Protein AF-A0A7S2CUN4-F1 (afdb_monomer_lite)

Structure (mmCIF, N/CA/C/O backbone):
data_AF-A0A7S2CUN4-F1
#
_entry.id   AF-A0A7S2CUN4-F1
#
loop_
_atom_site.group_PDB
_atom_site.id
_atom_site.type_symbol
_atom_site.label_atom_id
_atom_site.label_alt_id
_atom_site.label_comp_id
_atom_site.label_asym_id
_atom_site.label_entity_id
_atom_site.label_seq_id
_atom_site.pdbx_PDB_ins_code
_atom_site.Cartn_x
_atom_site.Cartn_y
_atom_site.Cartn_z
_atom_site.occupancy
_atom_site.B_iso_or_equiv
_atom_site.auth_seq_id
_atom_site.auth_comp_id
_atom_site.auth_asym_id
_atom_site.auth_atom_id
_atom_site.pdbx_PDB_model_num
ATOM 1 N N . ASP A 1 1 ? 62.205 15.917 14.901 1.00 47.31 1 ASP A N 1
ATOM 2 C CA . ASP A 1 1 ? 62.152 16.635 13.623 1.00 47.31 1 ASP A CA 1
ATOM 3 C C . ASP A 1 1 ? 62.079 15.551 12.558 1.00 47.31 1 ASP A C 1
ATOM 5 O O . ASP A 1 1 ? 63.081 14.899 12.313 1.00 47.31 1 ASP A O 1
ATOM 9 N N . ASP A 1 2 ? 60.916 15.098 12.093 1.00 47.09 2 ASP A N 1
ATOM 10 C CA . ASP A 1 2 ? 59.640 15.798 11.960 1.00 47.09 2 ASP A CA 1
ATOM 11 C C . ASP A 1 2 ? 58.446 14.860 12.174 1.00 47.09 2 ASP A C 1
ATOM 13 O O . ASP A 1 2 ? 58.476 13.672 11.857 1.00 47.09 2 ASP A O 1
ATOM 17 N N . ASN A 1 3 ? 57.424 15.437 12.796 1.00 40.91 3 ASN A N 1
ATOM 18 C CA . ASN A 1 3 ? 56.144 14.864 13.166 1.00 40.91 3 ASN A CA 1
ATOM 19 C C . ASN A 1 3 ? 55.092 15.610 12.340 1.00 40.91 3 ASN A C 1
ATOM 21 O O . ASN A 1 3 ? 54.850 16.780 12.620 1.00 40.91 3 ASN A O 1
ATOM 25 N N . G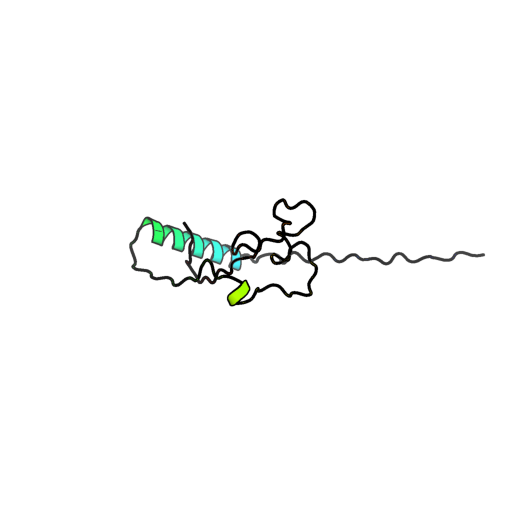LU A 1 4 ? 54.490 14.955 11.355 1.00 51.69 4 GLU A N 1
ATOM 26 C CA . GLU A 1 4 ? 53.300 15.417 10.624 1.00 51.69 4 GLU A CA 1
ATOM 27 C C . GLU A 1 4 ? 52.403 14.170 10.521 1.00 51.69 4 GLU A C 1
ATOM 29 O O . GLU A 1 4 ? 52.785 13.183 9.903 1.00 51.69 4 GLU A O 1
ATOM 34 N N . ALA A 1 5 ? 51.427 13.975 11.413 1.00 48.94 5 ALA A N 1
ATOM 35 C CA . ALA A 1 5 ? 50.110 14.612 11.420 1.00 48.94 5 ALA A CA 1
ATOM 36 C C . ALA A 1 5 ? 49.381 14.397 10.085 1.00 48.94 5 ALA A C 1
ATOM 38 O O . ALA A 1 5 ? 49.377 15.280 9.238 1.00 48.94 5 ALA A O 1
ATOM 39 N N . GLU A 1 6 ? 48.752 13.230 9.928 1.00 49.41 6 GLU A N 1
ATOM 40 C CA . GLU A 1 6 ? 47.612 13.102 9.020 1.00 49.41 6 GLU A CA 1
ATOM 41 C C . GLU A 1 6 ? 46.339 12.939 9.851 1.00 49.41 6 GLU A C 1
ATOM 43 O O . GLU A 1 6 ? 46.271 12.157 10.805 1.00 49.41 6 GLU A O 1
ATOM 48 N N . GLU A 1 7 ? 45.404 13.821 9.524 1.00 44.16 7 GLU A N 1
ATOM 49 C CA . GLU A 1 7 ? 44.160 14.147 10.198 1.00 44.16 7 GLU A CA 1
ATOM 50 C C . GLU A 1 7 ? 43.198 12.955 10.224 1.00 44.16 7 GLU A C 1
ATOM 52 O O . GLU A 1 7 ? 42.984 12.265 9.229 1.00 44.16 7 GLU A O 1
ATOM 57 N N . ASN A 1 8 ? 42.603 12.732 11.398 1.00 42.44 8 ASN A N 1
ATOM 58 C CA . ASN A 1 8 ? 41.360 11.987 11.510 1.00 42.44 8 ASN A CA 1
ATOM 59 C C . ASN A 1 8 ? 40.241 12.969 11.184 1.00 42.44 8 ASN A C 1
ATOM 61 O O . ASN A 1 8 ? 39.988 13.834 12.012 1.00 42.44 8 ASN A O 1
ATOM 65 N N . ASP A 1 9 ? 39.576 12.810 10.049 1.00 46.47 9 ASP A N 1
ATOM 66 C CA . ASP A 1 9 ? 38.289 13.444 9.776 1.00 46.47 9 ASP A CA 1
ATOM 67 C C . ASP A 1 9 ? 37.518 12.544 8.816 1.00 46.47 9 ASP A C 1
ATOM 69 O O . ASP A 1 9 ? 37.760 12.562 7.619 1.00 46.47 9 ASP A O 1
ATOM 73 N N . ASP A 1 10 ? 36.621 11.730 9.366 1.00 39.84 10 ASP A N 1
ATOM 74 C CA . ASP A 1 10 ? 35.418 11.264 8.675 1.00 39.84 10 ASP A CA 1
ATOM 75 C C . ASP A 1 10 ? 34.397 10.898 9.764 1.00 39.84 10 ASP A C 1
ATOM 77 O O . ASP A 1 10 ? 34.204 9.745 10.160 1.00 39.84 10 ASP A O 1
ATOM 81 N N . GLU A 1 11 ? 33.793 11.950 10.325 1.00 43.62 11 GLU A N 1
ATOM 82 C CA . GLU A 1 11 ? 32.539 11.882 11.071 1.00 43.62 11 GLU A CA 1
ATOM 83 C C . GLU A 1 11 ? 31.428 11.416 10.118 1.00 43.62 11 GLU A C 1
ATOM 85 O O . GLU A 1 11 ? 30.733 12.223 9.500 1.00 43.62 11 GLU A O 1
ATOM 90 N N . ASP A 1 12 ? 31.254 10.102 9.977 1.00 41.56 12 ASP A N 1
ATOM 91 C CA . ASP A 1 12 ? 30.129 9.567 9.216 1.00 41.56 12 ASP A CA 1
ATOM 92 C C . ASP A 1 12 ? 28.849 9.714 10.053 1.00 41.56 12 ASP A C 1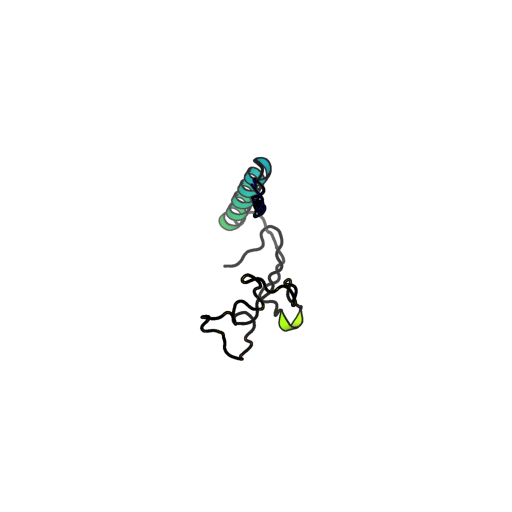
ATOM 94 O O . ASP A 1 12 ? 28.675 9.114 11.123 1.00 41.56 12 ASP A O 1
ATOM 98 N N . GLY A 1 13 ? 27.995 10.624 9.589 1.00 40.12 13 GLY A N 1
ATOM 99 C CA . GLY A 1 13 ? 26.855 11.166 10.306 1.00 40.12 13 GLY A CA 1
ATOM 100 C C . GLY A 1 13 ? 25.919 10.094 10.854 1.00 40.12 13 GLY A C 1
ATOM 101 O O . GLY A 1 13 ? 25.360 9.273 10.125 1.00 40.12 13 GLY A O 1
ATOM 102 N N . GLN A 1 14 ? 25.668 10.175 12.160 1.00 43.28 14 GLN A N 1
ATOM 103 C CA . GLN A 1 14 ? 24.487 9.588 12.779 1.00 43.28 14 GLN A CA 1
ATOM 104 C C . GLN A 1 14 ? 23.248 10.113 12.044 1.00 43.28 14 GLN A C 1
ATOM 106 O O . GLN A 1 14 ? 22.813 11.243 12.263 1.00 43.28 14 GLN A O 1
ATOM 111 N N . GLN A 1 15 ? 22.669 9.294 11.163 1.00 45.81 15 GLN A N 1
ATOM 112 C CA . GLN A 1 15 ? 21.311 9.508 10.681 1.00 45.81 15 GLN A CA 1
ATOM 113 C C . GLN A 1 15 ? 20.403 9.466 11.910 1.00 45.81 15 GLN A C 1
ATOM 115 O O . GLN A 1 15 ? 20.210 8.414 12.522 1.00 45.81 15 GLN A O 1
ATOM 120 N N . GLY A 1 16 ? 19.940 10.642 12.332 1.00 43.78 16 GLY A N 1
ATOM 121 C CA . GLY A 1 16 ? 19.115 10.805 13.516 1.00 43.78 16 GLY A CA 1
ATOM 122 C C . GLY A 1 16 ? 17.853 9.960 13.400 1.00 43.78 16 GLY A C 1
ATOM 123 O O . GLY A 1 16 ? 16.990 10.231 12.570 1.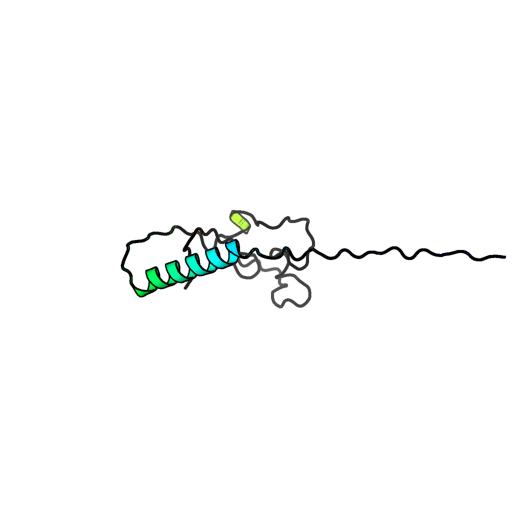00 43.78 16 GLY A O 1
ATOM 124 N N . GLN A 1 17 ? 17.733 8.942 14.249 1.00 54.03 17 GLN A N 1
ATOM 125 C CA . GLN A 1 17 ? 16.431 8.373 14.567 1.00 54.03 17 GLN A CA 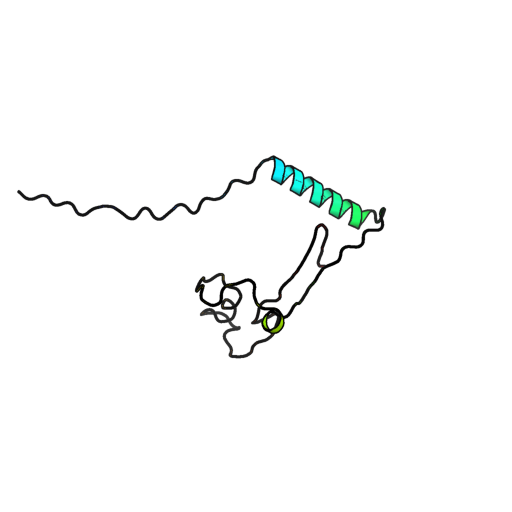1
ATOM 126 C C . GLN A 1 17 ? 15.649 9.452 15.317 1.00 54.03 17 GLN A C 1
ATOM 128 O O . GLN A 1 17 ? 15.891 9.688 16.501 1.00 54.03 17 GLN A O 1
ATOM 133 N N . GLU A 1 18 ? 14.730 10.128 14.630 1.00 64.44 18 GLU A N 1
ATOM 134 C CA . GLU A 1 18 ? 13.734 10.961 15.297 1.00 64.44 18 GLU A CA 1
ATOM 135 C C . GLU A 1 18 ? 12.958 10.084 16.286 1.00 64.44 18 GLU A C 1
ATOM 137 O O . GLU A 1 18 ? 12.354 9.068 15.930 1.00 64.44 18 GLU A O 1
ATOM 142 N N . SER A 1 19 ? 13.036 10.429 17.571 1.00 78.38 19 SER A N 1
ATOM 143 C CA . SER A 1 19 ? 12.339 9.689 18.614 1.00 78.38 19 SER A CA 1
ATOM 144 C C . SER A 1 19 ? 10.857 10.059 18.596 1.00 78.38 19 SER A C 1
ATOM 146 O O . SER A 1 19 ? 10.515 11.196 18.918 1.00 78.38 19 SER A O 1
ATOM 148 N N . VAL A 1 20 ? 9.990 9.097 18.270 1.00 82.06 20 VAL A N 1
ATOM 149 C CA . VAL A 1 20 ? 8.526 9.256 18.332 1.00 82.06 20 VAL A CA 1
ATOM 150 C C . VAL A 1 20 ? 8.106 9.733 19.724 1.00 82.06 20 VAL A C 1
ATOM 152 O O . VAL A 1 20 ? 8.488 9.138 20.743 1.00 82.06 20 VAL A O 1
ATOM 155 N N . THR A 1 21 ? 7.308 10.795 19.771 1.00 92.56 21 THR A N 1
ATOM 156 C CA . THR A 1 21 ? 6.813 11.394 21.011 1.00 92.56 21 THR A CA 1
ATOM 157 C C . THR A 1 21 ? 5.793 10.486 21.706 1.00 92.56 21 THR A C 1
ATOM 159 O O . THR A 1 21 ? 5.190 9.591 21.113 1.00 92.56 21 THR A O 1
ATOM 162 N N . GLN A 1 22 ? 5.577 10.701 23.005 1.00 91.50 22 GLN A N 1
ATOM 163 C CA . GLN A 1 22 ? 4.555 9.953 23.749 1.00 91.50 22 GLN A CA 1
ATOM 164 C C . GLN A 1 22 ? 3.132 10.266 23.260 1.00 91.50 22 GLN A C 1
ATOM 166 O O . GLN A 1 22 ? 2.274 9.389 23.279 1.00 91.50 22 GLN A O 1
ATOM 171 N N . GLU A 1 23 ? 2.887 11.492 22.797 1.00 92.62 23 GLU A N 1
ATOM 172 C CA . GLU A 1 23 ? 1.580 11.919 22.286 1.00 92.62 23 GLU A CA 1
ATOM 173 C C . GLU A 1 23 ? 1.237 11.231 20.958 1.00 92.62 23 GLU A C 1
ATOM 175 O O . GLU A 1 23 ? 0.111 10.769 20.779 1.00 92.62 23 GLU A O 1
ATOM 180 N N . GLU A 1 24 ? 2.214 11.079 20.058 1.00 93.00 24 GLU A N 1
ATOM 181 C CA . GLU A 1 24 ? 2.036 10.358 18.790 1.00 93.00 24 GLU A CA 1
ATOM 182 C C . GLU A 1 24 ? 1.677 8.889 19.017 1.00 93.00 24 GLU A C 1
ATOM 184 O O . GLU A 1 24 ? 0.752 8.383 18.384 1.00 93.00 24 GLU A O 1
ATOM 189 N N . LYS A 1 25 ? 2.328 8.225 19.980 1.00 93.62 25 LYS A N 1
ATOM 190 C CA . LYS A 1 25 ? 1.996 6.837 20.348 1.00 93.62 25 LYS A CA 1
ATOM 191 C C . LYS A 1 25 ? 0.583 6.712 20.906 1.00 93.62 25 LYS A C 1
ATOM 193 O O . LYS A 1 25 ? -0.159 5.812 20.531 1.00 93.62 25 LYS A O 1
ATOM 198 N N . GLN A 1 26 ? 0.182 7.640 21.775 1.00 96.50 26 GLN A N 1
ATOM 199 C CA . GLN A 1 26 ? -1.184 7.662 22.304 1.00 96.50 26 GLN A CA 1
ATOM 200 C C . GLN A 1 26 ? -2.217 7.878 21.193 1.00 96.50 26 GLN A C 1
ATOM 202 O O . GLN A 1 26 ? -3.294 7.277 21.226 1.00 96.50 26 GLN 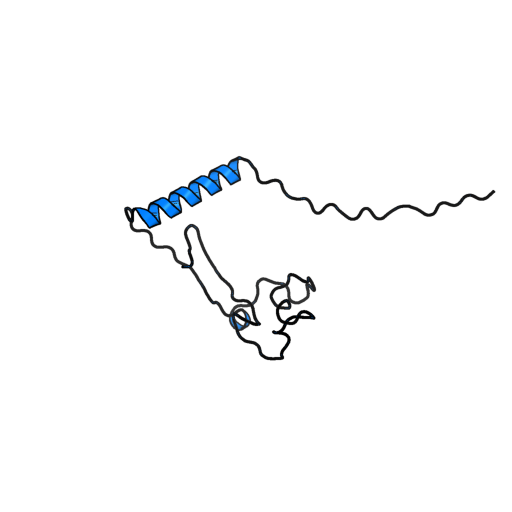A O 1
ATOM 207 N N . MET A 1 27 ? -1.898 8.716 20.204 1.00 96.94 27 MET A N 1
ATOM 208 C CA . MET A 1 27 ? -2.747 8.935 19.037 1.00 96.94 27 MET A CA 1
ATOM 209 C C . MET A 1 27 ? -2.852 7.676 18.167 1.00 96.94 27 MET A C 1
ATOM 211 O O . MET A 1 27 ? -3.960 7.295 17.790 1.00 96.94 27 MET A O 1
ATOM 215 N N . GLU A 1 28 ? -1.737 6.998 17.896 1.00 96.69 28 GLU A N 1
ATOM 216 C CA . GLU A 1 28 ? -1.704 5.725 17.164 1.00 96.69 28 GLU A CA 1
ATOM 217 C C . GLU A 1 28 ? -2.608 4.672 17.829 1.00 96.69 28 GLU A C 1
ATOM 219 O O . GLU A 1 28 ? -3.509 4.129 17.185 1.00 96.69 28 GLU A O 1
ATOM 224 N N . GLU A 1 29 ? -2.473 4.472 19.145 1.00 97.75 29 GLU A N 1
ATOM 225 C CA . GLU A 1 29 ? -3.300 3.535 19.922 1.00 97.75 29 GLU A CA 1
ATOM 226 C C . GLU A 1 29 ? -4.797 3.897 19.913 1.00 97.75 29 GLU A C 1
ATOM 228 O O . GLU A 1 29 ? -5.675 3.032 20.019 1.00 97.75 29 GLU A O 1
ATOM 233 N N . LEU A 1 30 ? -5.133 5.187 19.855 1.00 98.00 30 LEU A N 1
ATOM 234 C CA . LEU A 1 30 ? -6.520 5.647 19.741 1.00 98.00 30 LEU A CA 1
ATOM 235 C C . LEU A 1 30 ? -7.094 5.359 18.351 1.00 98.00 30 LEU A C 1
ATOM 237 O O . LEU A 1 30 ? -8.241 4.908 18.251 1.00 98.00 30 LEU A O 1
ATOM 241 N N . ILE A 1 31 ? -6.311 5.598 17.296 1.00 97.56 31 ILE A N 1
ATOM 242 C CA . ILE A 1 31 ? -6.697 5.330 15.907 1.00 97.56 31 ILE A CA 1
ATOM 243 C C . ILE A 1 31 ? -6.914 3.831 15.709 1.00 97.56 31 ILE A C 1
ATOM 245 O O . ILE A 1 31 ? -7.974 3.437 15.218 1.00 97.56 31 ILE A O 1
ATOM 249 N N . GLU A 1 32 ? -5.976 2.995 16.154 1.00 97.94 32 GLU A N 1
ATOM 250 C CA . GLU A 1 32 ? -6.068 1.540 16.027 1.00 97.94 32 GLU A CA 1
ATOM 251 C C . GLU A 1 32 ? -7.309 0.987 16.744 1.00 97.94 32 GLU A C 1
ATOM 253 O O . GLU A 1 32 ? -8.117 0.268 16.148 1.00 97.94 32 GLU A O 1
ATOM 258 N N . ARG A 1 33 ? -7.525 1.370 18.011 1.00 97.69 33 ARG A N 1
ATOM 259 C CA . ARG A 1 33 ? -8.714 0.937 18.767 1.00 97.69 33 ARG A CA 1
ATOM 260 C C . ARG A 1 33 ? -10.010 1.376 18.099 1.00 97.69 33 ARG A C 1
ATOM 262 O O . ARG A 1 33 ? -10.984 0.623 18.098 1.00 97.69 33 ARG A O 1
ATOM 269 N N . SER A 1 34 ? -10.036 2.583 17.542 1.00 96.44 34 SER A N 1
ATOM 270 C CA . SER A 1 34 ? -11.213 3.107 16.848 1.00 96.44 34 SER A CA 1
ATOM 271 C C . SER A 1 34 ? -11.490 2.335 15.563 1.00 96.44 34 SER A C 1
ATOM 273 O O . SER A 1 34 ? -12.638 1.951 15.339 1.00 96.44 34 SER A O 1
ATOM 275 N N . PHE A 1 35 ? -10.452 2.051 14.769 1.00 96.88 35 PHE A N 1
ATOM 276 C CA . PHE A 1 35 ? -10.552 1.248 13.553 1.00 96.88 35 PHE A CA 1
ATOM 277 C C . PHE A 1 35 ? -11.123 -0.139 13.854 1.00 96.88 35 PHE A C 1
ATOM 279 O O . PHE A 1 35 ? -12.159 -0.514 13.304 1.00 96.88 35 PHE A O 1
ATOM 286 N N . TRP A 1 36 ? -10.518 -0.877 14.791 1.00 97.25 36 TRP A N 1
ATOM 287 C CA . TRP A 1 36 ? -10.978 -2.229 15.111 1.00 97.25 36 TRP A CA 1
ATOM 288 C C . TRP A 1 36 ? -12.372 -2.253 15.719 1.00 97.25 36 TRP A C 1
ATOM 290 O O . TRP A 1 36 ? -13.158 -3.138 15.388 1.00 97.25 36 TRP A O 1
ATOM 300 N N . ARG A 1 37 ? -12.717 -1.263 16.547 1.00 96.44 37 ARG A N 1
ATOM 301 C CA . ARG A 1 37 ? -14.085 -1.108 17.047 1.00 96.44 37 ARG A CA 1
ATOM 302 C C . ARG A 1 37 ? -15.069 -0.965 15.888 1.00 96.44 37 ARG A C 1
ATOM 304 O O . ARG A 1 37 ? -16.041 -1.706 15.861 1.00 96.44 37 ARG A O 1
ATOM 311 N N . LEU A 1 38 ? -14.808 -0.065 14.936 1.00 95.62 38 LEU A N 1
ATOM 312 C CA . LEU A 1 38 ? -15.681 0.157 13.775 1.00 95.62 38 LEU A CA 1
ATOM 313 C C . LEU A 1 38 ? -15.852 -1.115 12.934 1.00 95.62 38 LEU A C 1
ATOM 315 O O . LEU A 1 38 ? -16.978 -1.462 12.582 1.00 95.62 38 LEU A O 1
ATOM 319 N N . VAL A 1 39 ? -14.757 -1.836 12.672 1.00 95.00 39 VAL A N 1
ATOM 320 C CA . VAL A 1 39 ? -14.770 -3.099 11.913 1.00 95.00 39 VAL A CA 1
ATOM 321 C C . VAL A 1 39 ? -15.563 -4.190 12.639 1.00 95.00 39 VAL A C 1
ATOM 323 O O . VAL A 1 39 ? -16.336 -4.909 12.010 1.00 95.00 39 VAL A O 1
ATOM 326 N N . GLN A 1 40 ? -15.389 -4.327 13.955 1.00 95.81 40 GLN A N 1
ATOM 327 C CA . GLN A 1 40 ? -16.003 -5.403 14.739 1.00 95.81 40 GLN A CA 1
ATOM 328 C C . GLN A 1 40 ? -17.477 -5.152 15.057 1.00 95.81 40 GLN A C 1
ATOM 330 O O . GLN A 1 40 ? -18.276 -6.087 15.036 1.00 95.81 40 GLN A O 1
ATOM 335 N N . THR A 1 41 ? -17.842 -3.917 15.410 1.00 93.69 41 THR A N 1
ATOM 336 C CA . THR A 1 41 ? -19.209 -3.603 15.845 1.00 93.69 41 THR A CA 1
ATOM 337 C C . THR A 1 41 ? -20.126 -3.280 14.677 1.00 93.69 41 THR A C 1
ATOM 339 O O . THR A 1 41 ? -21.332 -3.490 14.795 1.00 93.69 41 THR A O 1
ATOM 342 N N . GLY A 1 42 ? -19.590 -2.713 13.587 1.00 88.56 42 GLY A N 1
ATOM 343 C CA . GLY A 1 42 ? -20.390 -2.173 12.486 1.00 88.56 42 GLY A CA 1
ATOM 344 C C . GLY A 1 42 ? -21.419 -1.131 12.942 1.00 88.56 42 GLY A C 1
ATOM 345 O O . GLY A 1 42 ? -22.442 -0.947 12.287 1.00 88.56 42 GLY A O 1
ATOM 346 N N . SER A 1 43 ? -21.200 -0.493 14.099 1.00 82.69 43 SER A N 1
ATOM 347 C CA . SER A 1 43 ? -22.222 0.316 14.776 1.00 82.69 43 SER A CA 1
ATOM 348 C C . SER A 1 43 ? -22.486 1.662 14.105 1.00 82.69 43 SER A C 1
ATOM 350 O O . SER A 1 43 ? -23.533 2.263 14.334 1.00 82.69 43 SER A O 1
ATOM 352 N N . GLU A 1 44 ? -21.543 2.146 13.300 1.00 89.19 44 GLU A N 1
ATOM 353 C CA . GLU A 1 44 ? -21.593 3.453 12.653 1.00 89.19 44 GLU A CA 1
ATOM 354 C C . GLU A 1 44 ? -21.298 3.282 11.154 1.00 89.19 44 GLU A C 1
ATOM 356 O O . GLU A 1 44 ? -20.283 2.671 10.806 1.00 89.19 44 GLU A O 1
ATOM 361 N N . PRO A 1 45 ? -22.152 3.792 10.245 1.00 90.31 45 PRO A N 1
ATOM 362 C CA . PRO A 1 45 ? -21.859 3.761 8.820 1.00 90.31 45 PRO A CA 1
ATOM 363 C C . PRO A 1 45 ? -20.723 4.743 8.510 1.00 90.31 45 PRO A C 1
ATOM 365 O O . PRO A 1 45 ? -20.892 5.957 8.612 1.00 90.31 45 PRO A O 1
ATOM 368 N N . LEU A 1 46 ? -19.574 4.207 8.105 1.00 92.94 46 LEU A N 1
ATOM 369 C CA . LEU A 1 46 ? -18.402 4.975 7.698 1.00 92.94 46 LEU A CA 1
ATOM 370 C C . LEU A 1 46 ? -18.019 4.605 6.261 1.00 92.94 46 LEU A C 1
ATOM 372 O O . LEU A 1 46 ? -17.857 3.431 5.941 1.00 92.94 46 LEU A O 1
ATOM 376 N N . ILE A 1 47 ? -17.862 5.615 5.402 1.00 94.56 47 ILE A N 1
ATOM 377 C CA . ILE A 1 47 ? -17.370 5.460 4.028 1.00 94.56 47 ILE A CA 1
ATOM 378 C C . ILE A 1 47 ? -16.015 6.150 3.940 1.00 94.56 47 ILE A C 1
ATOM 380 O O . ILE A 1 47 ? -15.908 7.340 4.236 1.00 94.56 47 ILE A O 1
ATOM 384 N N . VAL A 1 48 ? -15.000 5.408 3.503 1.00 95.56 48 VAL A N 1
ATOM 385 C CA . VAL A 1 48 ? -13.632 5.908 3.354 1.00 95.56 48 VAL A CA 1
ATOM 386 C C . VAL A 1 48 ? -13.196 5.724 1.899 1.00 95.56 48 VAL A C 1
ATOM 388 O O . VAL A 1 48 ? -13.119 4.584 1.440 1.00 95.56 48 VAL A O 1
ATOM 391 N N . PRO A 1 49 ? -12.941 6.806 1.142 1.00 96.44 49 PRO A N 1
ATOM 392 C CA . PRO A 1 49 ? -12.374 6.690 -0.194 1.00 96.44 49 PRO A CA 1
ATOM 393 C C . PRO A 1 49 ? -10.894 6.303 -0.110 1.00 96.44 49 PRO A C 1
ATOM 395 O O . PRO A 1 49 ? -10.155 6.838 0.715 1.00 96.44 49 PRO A O 1
ATOM 398 N N . TYR A 1 50 ? -10.454 5.419 -1.000 1.00 97.88 50 TYR A N 1
ATOM 399 C CA . TYR A 1 50 ? -9.044 5.091 -1.190 1.00 97.88 50 TYR A CA 1
ATOM 400 C C . TYR A 1 50 ? -8.764 4.822 -2.673 1.00 97.88 50 TYR A C 1
ATOM 402 O O . TYR A 1 50 ? -9.656 4.425 -3.425 1.00 97.88 50 TYR A O 1
ATOM 410 N N . GLY A 1 51 ? -7.529 5.081 -3.095 1.00 97.31 51 GLY A N 1
ATOM 411 C CA . GLY A 1 51 ? -7.005 4.734 -4.410 1.00 97.31 51 GLY A CA 1
ATOM 412 C C . GLY A 1 51 ? -5.967 3.631 -4.267 1.00 97.31 51 GLY A C 1
ATOM 413 O O . GLY A 1 51 ? -4.987 3.801 -3.544 1.00 97.31 51 GLY A O 1
ATOM 414 N N . ALA A 1 52 ? -6.183 2.513 -4.945 1.00 97.00 52 ALA A N 1
ATOM 415 C CA . ALA A 1 52 ? -5.274 1.377 -4.971 1.00 97.00 52 ALA A CA 1
ATOM 416 C C . ALA A 1 52 ? -4.853 1.070 -6.407 1.00 97.00 52 ALA A C 1
ATOM 418 O O . ALA A 1 52 ? -5.538 1.461 -7.355 1.00 97.00 52 ALA A O 1
ATOM 419 N N . ASP A 1 53 ? -3.730 0.369 -6.535 1.00 96.19 53 ASP A N 1
ATOM 420 C CA . ASP A 1 53 ? -3.263 -0.229 -7.787 1.00 96.19 53 ASP A CA 1
ATOM 421 C C . ASP A 1 53 ? -3.078 0.789 -8.928 1.00 96.19 53 ASP A C 1
ATOM 423 O O . ASP A 1 53 ? -3.275 0.494 -10.109 1.00 96.19 53 ASP A O 1
ATOM 427 N N . LEU A 1 54 ? -2.700 2.024 -8.579 1.00 96.75 54 LEU A N 1
ATOM 428 C CA . LEU A 1 54 ? -2.449 3.070 -9.562 1.00 96.75 54 LEU A CA 1
ATOM 429 C C . LEU A 1 54 ? -1.114 2.797 -10.256 1.00 96.75 54 LEU A C 1
ATOM 431 O O . LEU A 1 54 ? -0.055 2.770 -9.621 1.00 96.75 54 LEU A O 1
ATOM 435 N N . ASP A 1 55 ? -1.166 2.621 -11.573 1.00 95.31 55 ASP A N 1
ATOM 436 C CA . ASP A 1 55 ? 0.014 2.360 -12.386 1.00 95.31 55 ASP A CA 1
ATOM 437 C C . ASP A 1 55 ? 0.916 3.600 -12.454 1.00 95.31 55 ASP A C 1
ATOM 439 O O . ASP A 1 55 ? 0.589 4.598 -13.106 1.00 95.31 55 ASP A O 1
ATOM 443 N N . THR A 1 56 ? 2.084 3.524 -11.814 1.00 95.06 56 THR A N 1
ATOM 444 C CA . THR A 1 56 ? 3.062 4.621 -11.786 1.00 95.06 56 THR A CA 1
ATOM 445 C C . THR A 1 56 ? 3.648 4.946 -13.159 1.00 95.06 56 THR A C 1
ATOM 447 O O . THR A 1 56 ? 4.165 6.048 -13.338 1.00 95.06 56 THR A O 1
ATOM 450 N N . SER A 1 57 ? 3.505 4.070 -14.160 1.00 92.00 57 SER A N 1
ATOM 451 C CA . SER A 1 57 ? 3.834 4.400 -15.553 1.00 92.00 57 SER A CA 1
ATOM 452 C C . SER A 1 57 ? 2.880 5.441 -16.155 1.00 92.00 57 SER A C 1
ATOM 454 O O . SER A 1 57 ? 3.257 6.159 -17.081 1.00 92.00 57 SER A O 1
ATOM 456 N N . THR A 1 58 ? 1.669 5.568 -15.599 1.00 94.56 58 THR A N 1
ATOM 457 C CA . THR A 1 58 ? 0.644 6.528 -16.039 1.00 94.56 58 THR A CA 1
ATOM 458 C C . THR A 1 58 ? 0.545 7.757 -15.140 1.00 94.56 58 THR A C 1
ATOM 460 O O . THR A 1 58 ? 0.462 8.872 -15.651 1.00 94.56 58 THR A O 1
ATOM 463 N N . VAL A 1 59 ? 0.568 7.578 -13.814 1.00 95.19 59 VAL A N 1
ATOM 464 C CA . VAL A 1 59 ? 0.394 8.680 -12.843 1.00 95.19 59 VAL A CA 1
ATOM 465 C C . VAL A 1 59 ? 1.714 9.282 -12.357 1.00 95.19 59 VAL A C 1
ATOM 467 O O . VAL A 1 59 ? 1.712 10.327 -11.710 1.00 95.19 59 VAL A O 1
ATOM 470 N N . GLY A 1 60 ? 2.839 8.646 -12.689 1.00 93.94 60 GLY A N 1
ATOM 471 C CA . GLY A 1 60 ? 4.159 8.981 -12.167 1.00 93.94 60 GLY A CA 1
ATOM 472 C C . GLY A 1 60 ? 4.487 8.246 -10.865 1.00 93.94 60 GLY A C 1
ATOM 473 O O . GLY A 1 60 ? 3.613 7.777 -10.138 1.00 93.94 60 GLY A O 1
ATOM 474 N N . SER A 1 61 ? 5.783 8.142 -10.574 1.00 92.88 61 SER A N 1
ATOM 475 C CA . SER A 1 61 ? 6.298 7.609 -9.309 1.00 92.88 61 SER A CA 1
ATOM 476 C C . SER A 1 61 ? 6.556 8.740 -8.312 1.00 92.88 61 SER A C 1
ATOM 478 O O . SER A 1 61 ? 6.909 9.850 -8.706 1.00 92.88 61 SER A O 1
ATOM 480 N N . GLY A 1 62 ? 6.435 8.446 -7.014 1.00 93.50 62 GLY A N 1
ATOM 481 C CA . GLY A 1 62 ? 6.860 9.356 -5.944 1.00 93.50 62 GLY A CA 1
ATOM 482 C C . GLY A 1 62 ? 8.381 9.420 -5.750 1.00 93.50 62 GLY A C 1
ATOM 483 O O . GLY A 1 62 ? 8.872 10.321 -5.076 1.00 93.50 62 GLY A O 1
ATOM 484 N N . PHE A 1 63 ? 9.134 8.485 -6.340 1.00 93.06 63 PHE A N 1
ATOM 485 C CA . PHE A 1 63 ? 10.596 8.479 -6.292 1.00 93.06 63 PHE A CA 1
ATOM 486 C C . PHE A 1 63 ? 11.193 9.337 -7.406 1.00 93.06 63 PHE A C 1
ATOM 488 O O . PHE A 1 63 ? 10.738 9.294 -8.552 1.00 93.06 63 PHE A O 1
ATOM 495 N N . LYS A 1 64 ? 12.268 10.066 -7.090 1.00 88.38 64 LYS A N 1
ATOM 496 C CA . LYS A 1 64 ? 13.016 10.832 -8.088 1.00 88.38 64 LYS A CA 1
ATOM 497 C C . LYS A 1 64 ? 13.797 9.890 -9.024 1.00 88.38 64 LYS A C 1
ATOM 499 O O . LYS A 1 64 ? 14.458 8.973 -8.531 1.00 88.38 64 LYS A O 1
ATOM 504 N N . PRO A 1 65 ? 13.754 10.083 -10.358 1.00 77.75 65 PRO A N 1
ATOM 505 C CA . PRO A 1 65 ? 14.436 9.193 -11.309 1.00 77.75 65 PRO A CA 1
ATOM 506 C C . PRO A 1 65 ? 15.967 9.165 -11.178 1.00 77.75 65 PRO A C 1
ATOM 508 O O . PRO A 1 65 ? 16.601 8.154 -11.477 1.00 77.75 65 PRO A O 1
ATOM 511 N N . ASP A 1 66 ? 16.563 10.277 -10.755 1.00 76.38 66 ASP A N 1
ATOM 512 C CA . ASP A 1 66 ? 18.006 10.497 -10.629 1.00 76.38 66 ASP A CA 1
ATOM 513 C C . ASP A 1 66 ? 18.581 10.046 -9.276 1.00 76.38 66 ASP A C 1
ATOM 515 O O . ASP A 1 66 ? 19.797 9.916 -9.126 1.00 76.38 66 ASP A O 1
ATOM 519 N N . GLU A 1 67 ? 17.725 9.724 -8.307 1.00 80.56 67 GLU A N 1
ATOM 520 C CA . GLU A 1 67 ? 18.142 9.243 -6.995 1.00 80.56 67 GLU A CA 1
ATOM 521 C C . GLU A 1 67 ? 18.463 7.740 -7.047 1.00 80.56 67 GLU A C 1
ATOM 523 O O . GLU A 1 67 ? 17.586 6.871 -7.033 1.00 80.56 67 GLU A O 1
ATOM 528 N N . ALA A 1 68 ? 19.758 7.422 -7.132 1.00 67.06 68 ALA A N 1
ATOM 529 C CA . ALA A 1 68 ? 20.290 6.064 -7.270 1.00 67.06 68 ALA A CA 1
ATOM 530 C C . ALA A 1 68 ? 20.364 5.278 -5.944 1.00 67.06 68 ALA A C 1
ATOM 532 O O . ALA A 1 68 ? 21.294 4.502 -5.725 1.00 67.06 68 ALA A O 1
ATOM 533 N N . GLY A 1 69 ? 19.390 5.469 -5.053 1.00 79.88 69 GLY A N 1
ATOM 534 C CA . GLY A 1 69 ? 19.302 4.722 -3.801 1.00 79.88 69 GLY A CA 1
ATOM 535 C C . GLY A 1 69 ? 18.836 3.282 -4.027 1.00 79.88 69 GLY A C 1
ATOM 536 O O . GLY A 1 69 ? 17.921 3.036 -4.813 1.00 79.88 69 GLY A O 1
ATOM 537 N N . ALA A 1 70 ? 19.408 2.329 -3.285 1.00 80.69 70 ALA A N 1
ATOM 538 C CA . ALA A 1 70 ? 18.989 0.921 -3.310 1.00 80.69 70 ALA A CA 1
ATOM 539 C C . ALA A 1 70 ? 17.503 0.716 -2.934 1.00 80.69 70 ALA A C 1
ATOM 541 O O . ALA A 1 70 ? 16.916 -0.307 -3.270 1.00 80.69 70 ALA A O 1
ATOM 542 N N . TRP A 1 71 ? 16.895 1.706 -2.275 1.00 89.00 71 TRP A N 1
ATOM 543 C CA . TRP A 1 71 ? 15.500 1.709 -1.828 1.00 89.00 71 TRP A CA 1
ATOM 544 C C . TRP A 1 71 ? 14.546 2.451 -2.772 1.00 89.00 71 TRP A C 1
ATOM 546 O O . TRP A 1 71 ? 13.360 2.586 -2.475 1.00 89.00 71 TRP A O 1
ATOM 556 N N . ASN A 1 72 ? 15.034 2.925 -3.922 1.00 92.75 72 ASN A N 1
ATOM 557 C CA . ASN A 1 72 ? 14.174 3.488 -4.951 1.00 92.75 72 ASN A CA 1
ATOM 558 C C . ASN A 1 72 ? 13.384 2.355 -5.628 1.00 92.75 72 ASN A C 1
ATOM 560 O O . ASN A 1 72 ? 13.935 1.585 -6.421 1.00 92.75 72 ASN A O 1
ATOM 564 N N . LEU A 1 73 ? 12.081 2.261 -5.339 1.00 93.00 73 LEU A N 1
ATOM 565 C CA . LEU A 1 73 ? 11.229 1.167 -5.826 1.00 93.00 73 LEU A CA 1
ATOM 566 C C . LEU A 1 73 ? 11.133 1.100 -7.357 1.00 93.00 73 LEU A C 1
ATOM 568 O O . LEU A 1 73 ? 10.834 0.040 -7.896 1.00 93.00 73 LEU A O 1
ATOM 572 N N . THR A 1 74 ? 11.443 2.189 -8.070 1.00 91.62 74 THR A N 1
ATOM 573 C CA . THR A 1 74 ? 11.501 2.187 -9.545 1.00 91.62 74 THR A CA 1
ATOM 574 C C . THR A 1 74 ? 12.682 1.392 -10.104 1.00 91.62 74 THR A C 1
ATOM 576 O O . THR A 1 74 ? 12.687 1.050 -11.282 1.00 91.62 74 THR A O 1
ATOM 579 N N . ARG A 1 75 ? 13.686 1.092 -9.270 1.00 89.56 75 ARG A N 1
ATOM 580 C CA . ARG A 1 75 ? 14.914 0.373 -9.644 1.00 89.56 75 ARG A CA 1
ATOM 581 C C . ARG A 1 75 ? 15.092 -0.936 -8.884 1.00 89.56 75 ARG A C 1
ATOM 583 O O . ARG A 1 75 ? 15.897 -1.761 -9.304 1.00 89.56 75 ARG A O 1
ATOM 590 N N . LEU A 1 76 ? 14.352 -1.129 -7.789 1.00 90.94 76 LEU A N 1
ATOM 591 C CA . LEU A 1 76 ? 14.482 -2.286 -6.902 1.00 90.94 76 LEU A CA 1
ATOM 592 C C . LEU A 1 76 ? 14.292 -3.615 -7.647 1.00 90.94 76 LEU A C 1
ATOM 594 O O . LEU A 1 76 ? 15.068 -4.546 -7.447 1.00 90.94 76 LEU A O 1
ATOM 598 N N . ALA A 1 77 ? 13.306 -3.689 -8.544 1.00 91.12 77 ALA A N 1
ATOM 599 C CA . ALA A 1 77 ? 13.046 -4.893 -9.330 1.00 91.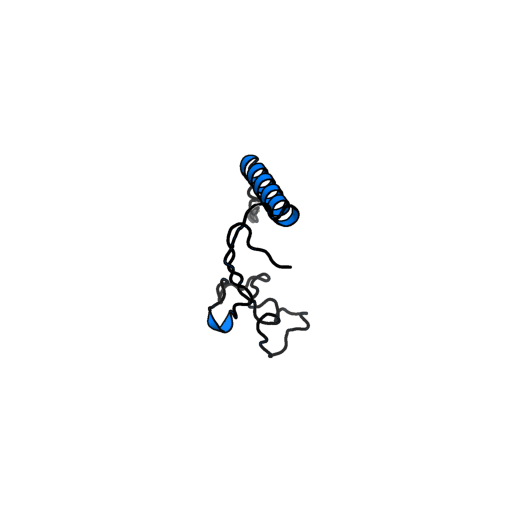12 77 ALA A CA 1
ATOM 600 C C . ALA A 1 77 ? 14.193 -5.247 -10.295 1.00 91.12 77 ALA A C 1
ATOM 602 O O . ALA A 1 77 ? 14.424 -6.427 -10.537 1.00 91.12 77 ALA A O 1
ATOM 603 N N . SER A 1 78 ? 14.943 -4.255 -10.781 1.00 88.62 78 SER A N 1
ATOM 604 C CA . SER A 1 78 ? 16.117 -4.424 -11.655 1.00 88.62 78 SER A CA 1
ATOM 605 C C . SER A 1 78 ? 17.443 -4.401 -10.883 1.00 88.62 78 SER A C 1
ATOM 607 O O . SER A 1 78 ? 18.516 -4.226 -11.461 1.00 88.62 78 SER A O 1
ATOM 609 N N . ALA A 1 79 ? 17.404 -4.497 -9.551 1.00 89.56 79 ALA A N 1
ATOM 610 C CA . ALA A 1 79 ? 18.621 -4.532 -8.758 1.00 89.56 79 ALA A CA 1
ATOM 611 C C . ALA A 1 79 ? 19.358 -5.861 -8.977 1.00 89.56 79 ALA A C 1
ATOM 613 O O . ALA A 1 79 ? 18.745 -6.922 -9.108 1.00 89.56 79 ALA A O 1
ATOM 614 N N . LYS A 1 80 ? 20.695 -5.818 -8.964 1.00 89.62 80 LYS A N 1
ATOM 615 C CA . LYS A 1 80 ? 21.531 -7.011 -9.145 1.00 89.62 80 LYS A CA 1
ATOM 616 C C . LYS A 1 80 ? 21.137 -8.106 -8.145 1.00 89.62 80 LYS A C 1
ATOM 618 O O . LYS A 1 80 ? 21.229 -7.904 -6.937 1.00 89.62 80 LYS A O 1
ATOM 623 N N . GLY A 1 81 ? 20.776 -9.280 -8.660 1.00 89.31 81 GLY A N 1
ATOM 624 C CA . GLY A 1 81 ? 20.338 -10.430 -7.859 1.00 89.31 81 GLY A CA 1
ATOM 625 C C . GLY A 1 81 ? 18.819 -10.560 -7.722 1.00 89.31 81 GLY A C 1
ATOM 626 O O . GLY A 1 81 ? 18.354 -11.577 -7.213 1.00 89.31 81 GLY A O 1
ATOM 627 N N . SER A 1 82 ? 18.048 -9.583 -8.205 1.00 90.12 82 SER A N 1
ATOM 628 C CA . SER A 1 82 ? 16.608 -9.729 -8.394 1.00 90.12 82 SER A CA 1
ATOM 629 C C . SER A 1 82 ? 16.319 -10.725 -9.516 1.00 90.12 82 SER A C 1
ATOM 631 O O . SER A 1 82 ? 16.917 -10.662 -10.587 1.00 90.12 82 SER A O 1
ATOM 633 N N . LEU A 1 83 ? 15.360 -11.626 -9.292 1.00 90.75 83 LEU A N 1
ATOM 634 C CA . LEU A 1 83 ? 14.825 -12.496 -10.347 1.00 90.75 83 LEU A CA 1
ATOM 635 C C . LEU A 1 83 ? 13.915 -11.739 -11.327 1.00 90.75 83 LEU A C 1
ATOM 637 O O . LEU A 1 83 ? 13.528 -12.295 -12.347 1.00 90.75 83 LEU A O 1
ATOM 641 N N . LEU A 1 84 ? 13.549 -10.497 -10.997 1.00 89.00 84 LEU A N 1
ATOM 642 C CA . LEU A 1 84 ? 12.705 -9.624 -11.812 1.00 89.00 84 LEU A CA 1
ATOM 643 C C . LEU A 1 84 ? 13.526 -8.695 -12.720 1.00 89.00 84 LEU A C 1
ATOM 645 O O . LEU A 1 84 ? 12.944 -7.838 -13.382 1.00 89.00 84 LEU A O 1
ATOM 649 N N . ASP A 1 85 ? 14.855 -8.857 -12.753 1.00 73.44 85 ASP A N 1
ATOM 650 C CA . ASP A 1 85 ? 15.780 -8.129 -13.632 1.00 73.44 85 ASP A CA 1
ATOM 651 C C . ASP A 1 85 ? 15.691 -8.641 -15.084 1.00 73.44 85 ASP A C 1
ATOM 653 O O . ASP A 1 85 ? 16.659 -9.081 -15.701 1.00 73.44 85 ASP A O 1
ATOM 657 N N . GLU A 1 86 ? 14.475 -8.636 -15.622 1.00 69.00 86 GLU A N 1
ATOM 658 C CA . GLU A 1 86 ? 14.174 -8.921 -17.017 1.00 69.00 86 GLU A CA 1
ATOM 659 C C . GLU A 1 86 ? 13.507 -7.680 -17.624 1.00 69.00 86 GLU A C 1
ATOM 661 O O . GLU A 1 86 ? 12.811 -6.936 -16.934 1.00 69.00 86 GLU A O 1
ATOM 666 N N . ASN A 1 87 ? 13.700 -7.429 -18.925 1.00 69.19 87 ASN A N 1
ATOM 667 C CA . ASN A 1 87 ? 13.213 -6.228 -19.635 1.00 69.19 87 ASN A CA 1
ATOM 668 C C . ASN A 1 87 ? 11.671 -6.148 -19.774 1.00 69.19 87 ASN A C 1
ATOM 670 O O . ASN A 1 87 ? 11.153 -5.569 -20.732 1.00 69.19 87 ASN A O 1
ATOM 674 N N . VAL A 1 88 ? 10.921 -6.770 -18.865 1.00 80.56 88 VAL A N 1
ATOM 675 C CA . VAL A 1 88 ? 9.463 -6.810 -18.852 1.00 80.56 88 VAL A CA 1
ATOM 676 C C . VAL A 1 88 ? 8.948 -5.921 -17.727 1.00 80.56 88 VAL A C 1
ATOM 678 O O . VAL A 1 88 ? 9.089 -6.208 -16.537 1.00 80.56 88 VAL A O 1
ATOM 681 N N . HIS A 1 89 ? 8.295 -4.834 -18.125 1.00 85.50 89 HIS A N 1
ATOM 682 C CA . HIS A 1 89 ? 7.621 -3.925 -17.211 1.00 85.50 89 HIS A CA 1
ATOM 683 C C . HIS A 1 89 ? 6.190 -4.403 -16.959 1.00 85.50 89 HIS A C 1
ATOM 685 O O . HIS A 1 89 ? 5.330 -4.313 -17.833 1.00 85.50 89 HIS A O 1
ATOM 691 N N . VAL A 1 90 ? 5.948 -4.920 -15.757 1.00 92.00 90 VAL A N 1
ATOM 692 C CA . VAL A 1 90 ? 4.638 -5.357 -15.279 1.00 92.00 90 VAL A CA 1
ATOM 693 C C . VAL A 1 90 ? 4.246 -4.445 -14.114 1.00 92.00 90 VAL A C 1
ATOM 695 O O . VAL A 1 90 ? 4.894 -4.509 -13.061 1.00 92.00 90 VAL A O 1
ATOM 698 N N . PRO A 1 91 ? 3.220 -3.585 -14.276 1.00 92.50 91 PRO A N 1
ATOM 699 C CA . PRO A 1 91 ? 2.707 -2.753 -13.193 1.00 92.50 91 PRO A CA 1
ATOM 700 C C . PRO A 1 91 ? 2.352 -3.590 -11.962 1.00 92.50 91 PRO A C 1
ATOM 702 O O . PRO A 1 91 ? 1.699 -4.625 -12.080 1.00 92.50 91 PRO A O 1
ATOM 705 N N . GLY A 1 92 ? 2.812 -3.154 -10.792 1.00 92.50 92 GLY A N 1
ATOM 706 C CA . GLY A 1 92 ? 2.597 -3.828 -9.509 1.00 92.50 92 GLY A CA 1
ATOM 707 C C . GLY A 1 92 ? 3.597 -4.944 -9.204 1.00 92.50 92 GLY A C 1
ATOM 708 O O . GLY A 1 92 ? 3.635 -5.421 -8.074 1.00 92.50 92 GLY A O 1
ATOM 709 N N . VAL A 1 93 ? 4.424 -5.349 -10.177 1.00 93.38 93 VAL A N 1
ATOM 710 C CA . VAL A 1 93 ? 5.438 -6.404 -10.007 1.00 93.38 93 VAL A CA 1
ATOM 711 C C . VAL A 1 93 ? 6.846 -5.849 -10.207 1.00 93.38 93 VAL A C 1
ATOM 713 O O . VAL A 1 93 ? 7.632 -5.834 -9.265 1.00 93.38 93 VAL A O 1
ATOM 716 N N . SER A 1 94 ? 7.177 -5.383 -11.417 1.00 91.94 94 SER A N 1
ATOM 717 C CA . SER A 1 94 ? 8.489 -4.783 -11.718 1.00 91.94 94 SER A CA 1
ATOM 718 C C . SER A 1 94 ? 8.457 -3.256 -11.759 1.00 91.94 94 SER A C 1
ATOM 720 O O . SER A 1 94 ? 9.502 -2.617 -11.663 1.00 91.94 94 SER A O 1
ATOM 722 N N . LEU A 1 95 ? 7.262 -2.663 -11.844 1.00 92.25 95 LEU A N 1
ATOM 723 C CA . LEU A 1 95 ? 7.029 -1.242 -11.593 1.00 92.25 95 LEU A CA 1
ATOM 724 C C . LEU A 1 95 ? 6.174 -1.080 -10.330 1.00 92.25 95 LEU A C 1
ATOM 726 O O . LEU A 1 95 ? 5.220 -1.841 -10.155 1.00 92.25 95 LEU A O 1
ATOM 730 N N . PRO A 1 96 ? 6.460 -0.094 -9.463 1.00 94.88 96 PRO A N 1
ATOM 731 C CA . PRO A 1 96 ? 5.671 0.116 -8.257 1.00 94.88 96 PRO A CA 1
ATOM 732 C C . PRO A 1 96 ? 4.233 0.535 -8.591 1.00 94.88 96 PRO A C 1
ATOM 734 O O . PRO A 1 96 ? 3.984 1.221 -9.584 1.00 94.88 96 PRO A O 1
ATOM 737 N N . TRP A 1 97 ? 3.289 0.169 -7.730 1.00 97.06 97 TRP A N 1
ATOM 738 C CA . TRP A 1 97 ? 1.966 0.790 -7.686 1.00 97.06 97 TRP A CA 1
ATOM 739 C C . TRP A 1 97 ? 1.943 1.932 -6.676 1.00 97.06 97 TRP A C 1
ATOM 741 O O . TRP A 1 97 ? 2.678 1.920 -5.686 1.00 97.06 97 TRP A O 1
ATOM 751 N N . LEU A 1 98 ? 1.090 2.919 -6.930 1.00 97.19 98 LEU A N 1
ATOM 752 C CA . LEU A 1 98 ? 0.814 3.999 -5.994 1.00 97.19 98 LEU A CA 1
ATOM 753 C C . LEU A 1 98 ? -0.507 3.728 -5.266 1.00 97.19 98 LEU A C 1
ATOM 755 O O . LEU A 1 98 ? -1.539 3.475 -5.888 1.00 97.19 98 LEU A O 1
ATOM 759 N N . TYR A 1 99 ? -0.464 3.838 -3.941 1.00 97.56 99 TYR A N 1
ATOM 760 C CA . TYR A 1 99 ? -1.628 3.762 -3.067 1.00 97.56 99 TYR A CA 1
ATOM 761 C C . TYR A 1 99 ? -1.856 5.122 -2.415 1.00 97.56 99 TYR A C 1
ATOM 763 O O . TYR A 1 99 ? -0.943 5.695 -1.820 1.00 97.56 99 TYR A O 1
ATOM 771 N N . VAL A 1 100 ? -3.076 5.640 -2.525 1.00 97.50 100 VAL A N 1
ATOM 772 C CA . VAL A 1 100 ? -3.494 6.911 -1.925 1.00 97.50 100 VAL A CA 1
ATOM 773 C C . VAL A 1 100 ? -4.588 6.612 -0.912 1.00 97.50 100 VAL A C 1
ATOM 775 O O . VAL A 1 100 ? -5.699 6.232 -1.278 1.00 97.50 100 VAL A O 1
ATOM 778 N N . GLY A 1 101 ? -4.261 6.767 0.368 1.00 96.75 101 GLY A N 1
ATOM 779 C CA . GLY A 1 101 ? -5.167 6.501 1.480 1.00 96.75 101 GLY A CA 1
ATOM 780 C C . GLY A 1 101 ? -5.444 7.736 2.332 1.00 96.75 101 GLY A C 1
ATOM 781 O O . GLY A 1 101 ? -4.713 8.725 2.299 1.00 96.75 101 GLY A O 1
ATOM 782 N N . GLY A 1 102 ? -6.507 7.646 3.121 1.00 96.31 102 GLY A N 1
ATOM 783 C CA . GLY A 1 102 ? -6.824 8.533 4.237 1.00 96.31 102 GLY A CA 1
ATOM 784 C C . GLY A 1 102 ? -7.008 7.753 5.541 1.00 96.31 102 GLY A C 1
ATOM 785 O O . GLY A 1 102 ? -6.827 6.534 5.592 1.00 96.31 102 GLY A O 1
ATOM 786 N N . LEU A 1 103 ? -7.402 8.450 6.610 1.00 96.56 103 LEU A N 1
ATOM 787 C CA . LEU A 1 103 ? -7.692 7.819 7.899 1.00 96.56 103 LEU A CA 1
ATOM 788 C C . LEU A 1 103 ? -8.732 6.698 7.727 1.00 96.56 103 LEU A C 1
ATOM 790 O O . LEU A 1 103 ? -9.773 6.911 7.110 1.00 96.56 103 LEU A O 1
ATOM 794 N N . PHE A 1 104 ? -8.431 5.520 8.281 1.00 96.25 104 PHE A N 1
ATOM 795 C CA . PHE A 1 104 ? -9.225 4.286 8.183 1.00 96.25 104 PHE A CA 1
ATOM 796 C C . PHE A 1 104 ? -9.298 3.622 6.798 1.00 96.25 104 PHE A C 1
ATOM 798 O O . PHE A 1 104 ? -10.056 2.667 6.633 1.00 96.25 104 PHE A O 1
ATOM 805 N N . SER A 1 105 ? -8.507 4.063 5.813 1.00 97.56 105 SER A N 1
ATOM 806 C CA . SER A 1 105 ? -8.331 3.288 4.574 1.00 97.56 105 SER A CA 1
ATOM 807 C C . SER A 1 105 ? -7.681 1.944 4.894 1.00 97.56 105 SER A C 1
ATOM 809 O O . SER A 1 105 ? -6.754 1.890 5.701 1.00 97.56 105 SER A O 1
ATOM 811 N N . SER A 1 106 ? -8.154 0.866 4.273 1.00 95.94 106 SER A N 1
ATOM 812 C CA . SER A 1 106 ? -7.692 -0.491 4.564 1.00 95.94 106 SER A CA 1
ATOM 813 C C . SER A 1 106 ? -7.575 -1.341 3.300 1.00 95.94 106 SER A C 1
ATOM 815 O O . SER A 1 106 ? -8.179 -1.050 2.269 1.00 95.94 106 SER A O 1
ATOM 817 N N . PHE A 1 107 ? -6.772 -2.396 3.400 1.00 94.88 107 PHE A N 1
ATOM 818 C CA . PHE A 1 107 ? -6.655 -3.481 2.431 1.00 94.88 107 PHE A CA 1
ATOM 819 C C . PHE A 1 107 ? -6.957 -4.796 3.163 1.00 94.88 107 PHE A C 1
ATOM 821 O O . PHE A 1 107 ? -6.668 -4.912 4.357 1.00 94.88 107 PHE A O 1
ATOM 828 N N . CYS A 1 108 ? -7.596 -5.742 2.478 1.00 93.00 108 CYS A N 1
ATOM 829 C CA . CYS A 1 108 ? -8.011 -7.030 3.037 1.00 93.00 108 CYS A CA 1
ATOM 830 C C . CYS A 1 108 ? -7.047 -8.162 2.685 1.00 93.00 108 CYS A C 1
ATOM 832 O O . CYS A 1 108 ? -6.491 -8.126 1.564 1.00 93.00 108 CYS A O 1
#

pLDDT: mean 83.94, std 18.1, range [39.84, 98.0]

Radius of gyration: 22.89 Å; chains: 1; bounding box: 84×29×43 Å

Secondary structure (DSSP, 8-state):
---------------------HHHHHHHHHHHHHHHHHHHH--S------EEEEEHHHH--SS-TT---TT-HHHHTTSTT-TT-SS---BTTTBPEEEE--TT----

Foldseek 3Di:
DDDDDDDDDDCPDDPDPPDDDPVNVVVVVVLVVVLVCCVVVVPDDDDWDKDWQAFCVPVNDPDDPPPPDCPRLQCVCCPPPHPSVDPDDDRVRNGDGDIGGDRSDDDD

Organism: NCBI:txid156173

Sequence (108 aa):
DDNEAEENDDEDGQQGQESVTQEEKQMEELIERSFWRLVQTGSEPLIVPYGADLDTSTVGSGFKPDEAGAWNLTRLASAKGSLLDENVHVPGVSLPWLYVGGLFSSFC